Protein AF-A0A967HE48-F1 (afdb_monomer_lite)

Sequence (97 aa):
DSRFKGMDRDDAGEGYEYDPSMAAISGAYTALLNDYVRRDLGYENDVTYEILSGRVRPWSYARFENNYVNVAEPLRSAMTENPALRVFFAGGYYDLA

Radius of gyration: 18.79 Å; chains: 1; bounding box: 40×32×51 Å

Structure (mmCIF, N/CA/C/O backbone):
data_AF-A0A967HE48-F1
#
_entry.id   AF-A0A967HE48-F1
#
loop_
_atom_site.group_PDB
_atom_site.id
_atom_site.type_symbol
_atom_site.label_atom_id
_atom_site.label_alt_id
_atom_site.label_comp_id
_atom_site.label_asym_id
_atom_site.label_entity_id
_atom_site.label_seq_id
_atom_site.pdbx_PDB_ins_code
_atom_site.Cartn_x
_atom_site.Cartn_y
_atom_site.Cartn_z
_atom_site.occupancy
_atom_site.B_iso_or_equiv
_atom_site.auth_seq_id
_atom_site.auth_comp_id
_atom_site.auth_asym_id
_atom_site.auth_atom_id
_atom_site.pdbx_PDB_model_num
ATOM 1 N N . ASP A 1 1 ? 13.288 -8.499 -7.815 1.00 52.78 1 ASP A N 1
ATOM 2 C CA . ASP A 1 1 ? 12.705 -9.855 -7.984 1.00 52.78 1 ASP A CA 1
ATOM 3 C C . ASP A 1 1 ? 13.104 -10.428 -9.353 1.00 52.78 1 ASP A C 1
ATOM 5 O O . ASP A 1 1 ? 12.845 -9.780 -10.354 1.00 52.78 1 ASP A O 1
ATOM 9 N N . SER A 1 2 ? 13.784 -11.582 -9.422 1.00 58.41 2 SER A N 1
ATOM 10 C CA . SER A 1 2 ? 14.300 -12.191 -10.673 1.00 58.41 2 SER A CA 1
ATOM 11 C C . SER A 1 2 ? 13.409 -13.303 -11.248 1.00 58.41 2 SER A C 1
ATOM 13 O O . SER A 1 2 ? 13.804 -14.000 -12.183 1.00 58.41 2 SER A O 1
ATOM 15 N N . ARG A 1 3 ? 12.217 -13.514 -10.674 1.00 70.62 3 ARG A N 1
ATOM 16 C CA . ARG A 1 3 ? 11.338 -14.641 -11.031 1.00 70.62 3 ARG A CA 1
ATOM 17 C C . ARG A 1 3 ? 10.510 -14.411 -12.296 1.00 70.62 3 ARG A C 1
ATOM 19 O O . ARG A 1 3 ? 9.984 -15.377 -12.841 1.00 70.62 3 ARG A O 1
ATOM 26 N N . PHE A 1 4 ? 10.398 -13.171 -12.768 1.00 67.69 4 PHE A N 1
ATOM 27 C CA . PHE A 1 4 ? 9.646 -12.821 -13.972 1.00 67.69 4 PHE A CA 1
ATOM 28 C C . PHE A 1 4 ? 10.599 -12.392 -15.082 1.00 67.69 4 PHE A C 1
ATOM 30 O O . PHE A 1 4 ? 11.451 -11.530 -14.879 1.00 67.69 4 PHE A O 1
ATOM 37 N N . LYS A 1 5 ? 10.444 -12.991 -16.265 1.00 71.56 5 LYS A N 1
ATOM 38 C CA . LYS A 1 5 ? 11.201 -12.626 -17.462 1.00 71.56 5 LYS A CA 1
ATOM 39 C C . LYS A 1 5 ? 10.250 -11.988 -18.469 1.00 71.56 5 LYS A C 1
ATOM 41 O O . LYS A 1 5 ? 9.281 -12.623 -18.879 1.00 71.56 5 LYS A O 1
ATOM 46 N N . GLY A 1 6 ? 10.517 -10.736 -18.827 1.00 68.81 6 GLY A N 1
ATOM 47 C CA . GLY A 1 6 ? 9.841 -10.044 -19.922 1.00 68.81 6 GLY A CA 1
ATOM 48 C C . GLY A 1 6 ? 10.454 -10.413 -21.266 1.00 68.81 6 GLY A C 1
ATOM 49 O O . GLY A 1 6 ? 11.593 -10.880 -21.322 1.00 68.81 6 GLY A O 1
ATOM 50 N N . MET A 1 7 ? 9.692 -10.218 -22.337 1.00 73.00 7 MET A N 1
ATOM 51 C CA . MET A 1 7 ? 10.234 -10.200 -23.692 1.00 73.00 7 MET A CA 1
ATOM 52 C C . MET A 1 7 ? 10.327 -8.741 -24.112 1.00 73.00 7 MET A C 1
ATOM 54 O O . MET A 1 7 ? 9.303 -8.066 -24.148 1.00 73.00 7 MET A O 1
ATOM 58 N N . ASP A 1 8 ? 11.540 -8.279 -24.392 1.00 69.12 8 ASP A N 1
ATOM 59 C CA . ASP A 1 8 ? 11.775 -6.966 -24.983 1.00 69.12 8 ASP A CA 1
ATOM 60 C C . ASP A 1 8 ? 12.036 -7.137 -26.483 1.00 69.12 8 ASP A C 1
ATOM 62 O O . ASP A 1 8 ? 12.483 -8.197 -26.935 1.00 69.12 8 ASP A O 1
ATOM 66 N N . ARG A 1 9 ? 11.710 -6.118 -27.270 1.00 66.25 9 ARG A N 1
ATOM 67 C CA . ARG A 1 9 ? 11.980 -6.100 -28.706 1.00 66.25 9 ARG A CA 1
ATOM 68 C C . ARG A 1 9 ? 13.449 -5.790 -28.997 1.00 66.25 9 ARG A C 1
ATOM 70 O O . ARG A 1 9 ? 13.937 -6.193 -30.053 1.00 66.25 9 ARG A O 1
ATOM 77 N N . ASP A 1 10 ? 14.128 -5.072 -28.104 1.00 69.31 10 ASP A N 1
ATOM 78 C CA . ASP A 1 10 ? 15.553 -4.759 -28.207 1.00 69.31 10 ASP A CA 1
ATOM 79 C C . ASP A 1 10 ? 16.338 -5.449 -27.083 1.00 69.31 10 ASP A C 1
ATOM 81 O O . ASP A 1 10 ? 16.273 -5.054 -25.920 1.00 69.31 10 ASP A O 1
ATOM 85 N N . ASP A 1 11 ? 17.122 -6.469 -27.440 1.00 59.44 11 ASP A N 1
ATOM 86 C CA . ASP A 1 11 ? 17.977 -7.201 -26.497 1.00 59.44 11 ASP A CA 1
ATOM 87 C C . ASP A 1 11 ? 19.073 -6.308 -25.859 1.00 59.44 11 ASP A C 1
ATOM 89 O O . ASP A 1 11 ? 19.695 -6.722 -24.877 1.00 59.44 11 ASP A O 1
ATOM 93 N N . ALA A 1 12 ? 19.324 -5.101 -26.393 1.00 65.00 12 ALA A N 1
ATOM 94 C CA . ALA A 1 12 ? 20.330 -4.144 -25.920 1.00 65.00 12 ALA A CA 1
ATOM 95 C C . ALA A 1 12 ? 19.759 -2.755 -25.549 1.00 65.00 12 ALA A C 1
ATOM 97 O O . ALA A 1 12 ? 20.511 -1.777 -25.504 1.00 65.00 12 ALA A O 1
ATOM 98 N N . GLY A 1 13 ? 18.453 -2.653 -25.275 1.00 60.75 13 GLY A N 1
ATOM 99 C CA . GLY A 1 13 ? 17.804 -1.393 -24.901 1.00 60.75 13 GLY A CA 1
ATOM 100 C C . GLY A 1 13 ? 18.316 -0.794 -23.579 1.00 60.75 13 GLY A C 1
ATOM 101 O O . GLY A 1 13 ? 18.692 -1.508 -22.651 1.00 60.75 13 GLY A O 1
ATOM 102 N N . GLU A 1 14 ? 18.297 0.541 -23.461 1.00 66.00 14 GLU A N 1
ATOM 103 C CA . GLU A 1 14 ? 18.712 1.263 -22.237 1.00 66.00 14 GLU A CA 1
ATOM 104 C C . GLU A 1 14 ? 17.731 1.092 -21.056 1.00 66.00 14 GLU A C 1
ATOM 106 O O . GLU A 1 14 ? 18.052 1.441 -19.918 1.00 66.00 14 GLU A O 1
ATOM 111 N N . GLY A 1 15 ? 16.541 0.540 -21.302 1.00 63.69 15 GLY A N 1
ATOM 112 C CA . GLY A 1 15 ? 15.536 0.238 -20.290 1.00 63.69 15 GLY A CA 1
ATOM 113 C C . GLY A 1 15 ? 14.518 -0.779 -20.798 1.00 63.69 15 GLY A C 1
ATOM 114 O O . GLY A 1 15 ? 14.391 -0.980 -22.000 1.00 63.69 15 GLY A O 1
ATOM 115 N N . TYR A 1 16 ? 13.800 -1.409 -19.870 1.00 68.50 16 TYR A N 1
ATOM 116 C CA . TYR A 1 16 ? 12.755 -2.382 -20.191 1.00 68.50 16 TYR A CA 1
ATOM 117 C C . TYR A 1 16 ? 11.509 -1.688 -20.767 1.00 68.50 16 TYR A C 1
ATOM 119 O O . TYR A 1 16 ? 11.065 -0.680 -20.211 1.00 68.50 16 TYR A O 1
ATOM 127 N N . GLU A 1 17 ? 10.892 -2.253 -21.811 1.00 75.00 17 GLU A N 1
ATOM 128 C CA . GLU A 1 17 ? 9.615 -1.756 -22.363 1.00 75.00 17 GLU A CA 1
ATOM 129 C C . GLU A 1 17 ? 8.475 -1.764 -21.323 1.00 75.00 17 GLU A C 1
ATOM 131 O O . GLU A 1 17 ? 7.592 -0.901 -21.337 1.00 75.00 17 GLU A O 1
ATOM 136 N N . TYR A 1 18 ? 8.489 -2.730 -20.403 1.00 74.62 18 TYR A N 1
ATOM 137 C CA . TYR A 1 18 ? 7.545 -2.843 -19.293 1.00 74.62 18 TYR A CA 1
ATOM 138 C C . TYR A 1 18 ? 8.152 -3.655 -18.141 1.00 74.62 18 TYR A C 1
ATOM 140 O O . TYR A 1 18 ? 9.082 -4.434 -18.339 1.00 74.62 18 TYR A O 1
ATOM 148 N N . ASP A 1 19 ? 7.605 -3.514 -16.930 1.00 76.38 19 ASP A N 1
ATOM 149 C CA . ASP A 1 19 ? 7.983 -4.365 -15.797 1.00 76.38 19 ASP A CA 1
ATOM 150 C C . ASP A 1 19 ? 7.254 -5.724 -15.897 1.00 76.38 19 ASP A C 1
ATOM 152 O O . ASP A 1 19 ? 6.023 -5.783 -15.760 1.00 76.38 19 ASP A O 1
ATOM 156 N N . PRO A 1 20 ? 7.978 -6.836 -16.131 1.00 74.75 20 PRO A N 1
ATOM 157 C CA . PRO A 1 20 ? 7.365 -8.146 -16.316 1.00 74.75 20 PRO A CA 1
ATOM 158 C C . PRO A 1 20 ? 6.752 -8.718 -15.039 1.00 74.75 20 PRO A C 1
ATOM 160 O O . PRO A 1 20 ? 5.819 -9.518 -15.126 1.00 74.75 20 PRO A O 1
ATOM 163 N N . SER A 1 21 ? 7.232 -8.309 -13.862 1.00 78.00 21 SER A N 1
ATOM 164 C CA . SER A 1 21 ? 6.634 -8.709 -12.590 1.00 78.00 21 SER A CA 1
ATOM 165 C C . SER A 1 21 ? 5.265 -8.057 -12.423 1.00 78.00 21 SER A C 1
ATOM 167 O O . SER A 1 21 ? 4.277 -8.744 -12.163 1.00 78.00 21 SER A O 1
ATOM 169 N N . MET A 1 22 ? 5.175 -6.758 -12.712 1.00 79.31 22 MET A N 1
ATOM 170 C CA . MET A 1 22 ? 3.931 -5.998 -12.661 1.00 79.31 22 MET A CA 1
ATOM 171 C C . MET A 1 22 ? 2.922 -6.480 -13.698 1.00 79.31 22 MET A C 1
ATOM 173 O O . MET A 1 22 ? 1.754 -6.677 -13.354 1.00 79.31 22 MET A O 1
ATOM 177 N N . ALA A 1 23 ? 3.345 -6.722 -14.941 1.00 81.31 23 ALA A N 1
ATOM 178 C CA . ALA A 1 23 ? 2.460 -7.244 -15.981 1.00 81.31 23 ALA A CA 1
ATOM 179 C C . ALA A 1 23 ? 1.866 -8.612 -15.603 1.00 81.31 23 ALA A C 1
ATOM 181 O O . ALA A 1 23 ? 0.695 -8.871 -15.879 1.00 81.31 23 ALA A O 1
ATOM 182 N N . ALA A 1 24 ? 2.642 -9.464 -14.927 1.00 82.25 24 ALA A N 1
ATOM 183 C CA . ALA A 1 24 ? 2.185 -10.784 -14.510 1.00 82.25 24 ALA A CA 1
ATOM 184 C C . ALA A 1 24 ? 1.160 -10.742 -13.364 1.00 82.25 24 ALA A C 1
ATOM 186 O O . ALA A 1 24 ? 0.246 -11.566 -13.342 1.00 82.25 24 ALA A O 1
ATOM 187 N N . ILE A 1 25 ? 1.295 -9.811 -12.410 1.00 83.94 25 ILE A N 1
ATOM 188 C CA . ILE A 1 25 ? 0.497 -9.842 -11.169 1.00 83.94 25 ILE A CA 1
ATOM 189 C C . ILE A 1 25 ? -0.622 -8.793 -11.102 1.00 83.94 25 ILE A C 1
ATOM 191 O O . ILE A 1 25 ? -1.644 -9.038 -10.458 1.00 83.94 25 ILE A O 1
ATOM 195 N N . SER A 1 26 ? -0.483 -7.644 -11.771 1.00 85.94 26 SER A N 1
ATOM 196 C CA . SER A 1 26 ? -1.346 -6.475 -11.519 1.00 85.94 26 SER A CA 1
ATOM 197 C C . SER A 1 26 ? -2.826 -6.745 -11.758 1.00 85.94 26 SER A C 1
ATOM 199 O O . SER A 1 26 ? -3.657 -6.329 -10.953 1.00 85.94 26 SER A O 1
ATOM 201 N N . GLY A 1 27 ? -3.174 -7.458 -12.833 1.00 86.94 27 GLY A N 1
ATOM 202 C CA . GLY A 1 27 ? -4.570 -7.754 -13.168 1.00 86.94 27 GLY A CA 1
ATOM 203 C C . GLY A 1 27 ? -5.279 -8.561 -12.077 1.00 86.94 27 GLY A C 1
ATOM 204 O O . GLY A 1 27 ? -6.360 -8.180 -11.629 1.00 86.94 27 GLY A O 1
ATOM 205 N N . ALA A 1 28 ? -4.639 -9.631 -11.597 1.00 88.94 28 ALA A N 1
ATOM 206 C CA .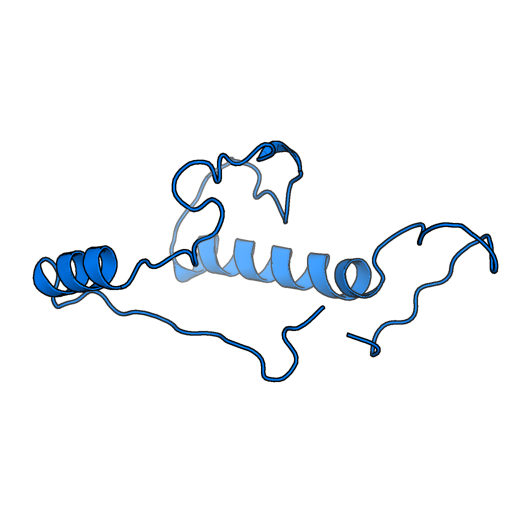 ALA A 1 28 ? -5.199 -10.489 -10.556 1.00 88.94 28 ALA A CA 1
ATOM 207 C C . ALA A 1 28 ? -5.327 -9.749 -9.216 1.00 88.94 28 ALA A C 1
ATOM 209 O O . ALA A 1 28 ? -6.390 -9.782 -8.597 1.00 88.94 28 ALA A O 1
ATOM 210 N N . TYR A 1 29 ? -4.281 -9.027 -8.798 1.00 87.62 29 TYR A N 1
ATOM 211 C CA . TYR A 1 29 ? -4.308 -8.248 -7.555 1.00 87.62 29 TYR A CA 1
ATOM 212 C C . TYR A 1 29 ? -5.372 -7.147 -7.584 1.00 87.62 29 TYR A C 1
ATOM 214 O O . TYR A 1 29 ? -6.101 -6.962 -6.612 1.00 87.62 29 TYR A O 1
ATOM 222 N N . THR A 1 30 ? -5.511 -6.452 -8.713 1.00 90.50 30 THR A N 1
ATOM 223 C CA . THR A 1 30 ? -6.514 -5.392 -8.883 1.00 90.50 30 THR A CA 1
ATOM 224 C C . THR A 1 30 ? -7.926 -5.945 -8.812 1.00 90.50 30 THR A C 1
ATOM 226 O O . THR A 1 30 ? -8.768 -5.378 -8.115 1.00 90.50 30 THR A O 1
ATOM 229 N N . ALA A 1 31 ? -8.196 -7.042 -9.524 1.00 91.44 31 ALA A N 1
ATOM 230 C CA . ALA A 1 31 ? -9.513 -7.664 -9.530 1.00 91.44 31 ALA A CA 1
ATOM 231 C C . ALA A 1 31 ? -9.905 -8.133 -8.124 1.00 91.44 31 ALA A C 1
ATOM 233 O O . ALA A 1 31 ? -10.996 -7.812 -7.660 1.00 91.44 31 ALA A O 1
ATOM 234 N N . LEU A 1 32 ? -8.993 -8.814 -7.422 1.00 92.56 32 LEU A N 1
ATOM 235 C CA . LEU A 1 32 ? -9.233 -9.304 -6.064 1.00 92.56 32 LEU A CA 1
ATOM 236 C C . LEU A 1 32 ? -9.448 -8.173 -5.059 1.00 92.56 32 LEU A C 1
ATOM 238 O O . LEU A 1 32 ? -10.322 -8.280 -4.204 1.00 92.56 32 LEU A O 1
ATOM 242 N N . LEU A 1 33 ? -8.695 -7.076 -5.160 1.00 91.12 33 LEU A N 1
ATOM 243 C CA . LEU A 1 33 ? -8.907 -5.939 -4.270 1.00 91.12 33 LEU A CA 1
ATOM 244 C C . LEU A 1 33 ? -10.261 -5.264 -4.520 1.00 91.12 33 LEU A C 1
ATOM 246 O O . LEU A 1 33 ? -10.966 -4.950 -3.565 1.00 91.12 33 LEU A O 1
ATOM 250 N N . ASN A 1 34 ? -10.634 -5.048 -5.786 1.00 92.00 34 ASN A N 1
ATOM 251 C CA . ASN A 1 34 ? -11.940 -4.476 -6.122 1.00 92.00 34 ASN A CA 1
ATOM 252 C C . ASN A 1 34 ? -13.084 -5.366 -5.624 1.00 92.00 34 ASN A C 1
ATOM 254 O O . ASN A 1 34 ? -14.070 -4.858 -5.092 1.00 92.00 34 ASN A O 1
ATOM 258 N N . ASP A 1 35 ? -12.935 -6.680 -5.774 1.00 93.50 35 ASP A N 1
ATOM 259 C CA . ASP A 1 35 ? -13.885 -7.666 -5.277 1.00 93.50 35 ASP A CA 1
ATOM 260 C C . ASP A 1 35 ? -14.021 -7.612 -3.746 1.00 93.50 35 ASP A C 1
ATOM 262 O O . ASP A 1 35 ? -15.133 -7.469 -3.245 1.00 93.50 35 ASP A O 1
ATOM 266 N N . TYR A 1 36 ? -12.903 -7.612 -3.014 1.00 92.50 36 TYR A N 1
ATOM 267 C CA . TYR A 1 36 ? -12.882 -7.532 -1.550 1.00 92.50 36 TYR A CA 1
ATOM 268 C C . TYR A 1 36 ? -13.532 -6.246 -1.021 1.00 92.50 36 TYR A C 1
ATOM 270 O O . TYR A 1 36 ? -14.378 -6.268 -0.127 1.00 92.50 36 TYR A O 1
ATOM 278 N N . VAL A 1 37 ? -13.168 -5.099 -1.600 1.00 92.69 37 VAL A N 1
ATOM 279 C CA . VAL A 1 37 ? -13.699 -3.796 -1.178 1.00 92.69 37 VAL A CA 1
ATOM 280 C C . VAL A 1 37 ? -15.213 -3.716 -1.403 1.00 92.69 37 VAL A C 1
ATOM 282 O O . VAL A 1 37 ? -15.928 -3.191 -0.550 1.00 92.69 37 VAL A O 1
ATOM 285 N N . ARG A 1 38 ? -15.719 -4.271 -2.509 1.00 92.62 38 ARG A N 1
ATOM 286 C CA . ARG A 1 38 ? -17.155 -4.243 -2.816 1.00 92.62 38 ARG A CA 1
ATOM 287 C C . ARG A 1 38 ? -17.944 -5.292 -2.036 1.00 92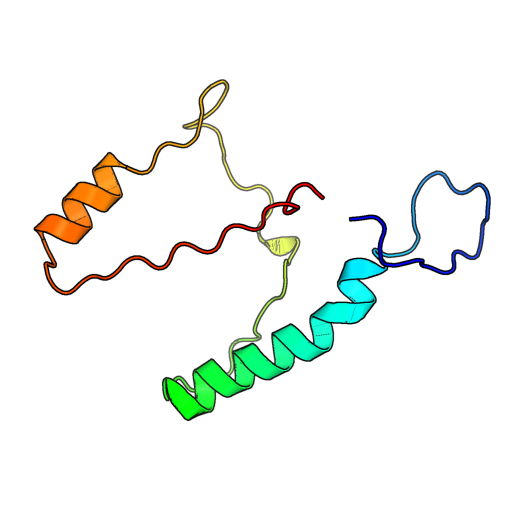.62 38 ARG A C 1
ATOM 289 O O . ARG A 1 38 ? -18.958 -4.953 -1.440 1.00 92.62 38 ARG A O 1
ATOM 296 N N . ARG A 1 39 ? -17.507 -6.554 -2.035 1.00 94.69 39 ARG A N 1
ATOM 297 C CA . ARG A 1 39 ? -18.288 -7.668 -1.473 1.00 94.69 39 ARG A CA 1
ATOM 298 C C . ARG A 1 39 ? -18.124 -7.820 0.030 1.00 94.69 39 ARG A C 1
ATOM 300 O O . ARG A 1 39 ? -19.120 -8.011 0.719 1.00 94.69 39 ARG A O 1
ATOM 307 N N . ASP A 1 40 ? -16.894 -7.756 0.530 1.00 93.62 40 ASP A N 1
ATOM 308 C CA . ASP A 1 40 ? -16.607 -8.033 1.940 1.00 93.62 40 ASP A CA 1
ATOM 309 C C . ASP A 1 40 ? -16.730 -6.772 2.799 1.00 93.62 40 ASP A C 1
ATOM 311 O O . ASP A 1 40 ? -17.288 -6.819 3.895 1.00 93.62 40 ASP A O 1
ATOM 315 N N . LEU A 1 41 ? -16.238 -5.631 2.302 1.00 92.81 41 LEU A N 1
ATOM 316 C CA . LEU A 1 41 ? -16.327 -4.358 3.027 1.00 92.81 41 LEU A CA 1
ATOM 317 C C . LEU A 1 41 ? -17.611 -3.572 2.729 1.00 92.81 41 LEU A C 1
ATOM 319 O O . LEU A 1 41 ? -17.911 -2.621 3.451 1.00 92.81 41 LEU A O 1
ATOM 323 N N . GLY A 1 42 ? -18.362 -3.940 1.684 1.00 93.00 42 GLY A N 1
ATOM 324 C CA . GLY A 1 42 ? -19.594 -3.246 1.293 1.00 93.00 42 GLY A CA 1
ATOM 325 C C . GLY A 1 42 ? -19.370 -1.810 0.810 1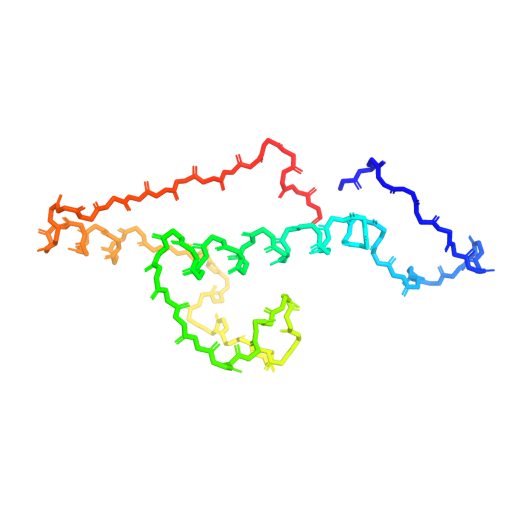.00 93.00 42 GLY A C 1
ATOM 326 O O . GLY A 1 42 ? -20.274 -0.981 0.905 1.00 93.00 42 GLY A O 1
ATOM 327 N N . TYR A 1 43 ? -18.160 -1.479 0.350 1.00 90.06 43 TYR A N 1
ATOM 328 C CA . TYR A 1 43 ? -17.828 -0.142 -0.129 1.00 90.06 43 TYR A CA 1
ATOM 329 C C . TYR A 1 43 ? -18.043 -0.051 -1.640 1.00 90.06 43 TYR A C 1
ATOM 331 O O . TYR A 1 43 ? -17.227 -0.512 -2.442 1.00 90.06 43 TYR A O 1
ATOM 339 N N . GLU A 1 44 ? -19.151 0.574 -2.029 1.00 88.31 44 GLU A N 1
ATOM 340 C CA . GLU A 1 44 ? -19.493 0.823 -3.426 1.00 88.31 44 GLU A CA 1
ATOM 341 C C . GLU A 1 44 ? -19.237 2.288 -3.788 1.00 88.31 44 GLU A C 1
ATOM 343 O O . GLU A 1 44 ? -19.841 3.210 -3.240 1.00 88.31 44 GLU A O 1
ATOM 348 N N . ASN A 1 45 ? -18.305 2.500 -4.716 1.00 86.38 45 ASN A N 1
ATOM 349 C CA . ASN A 1 45 ? -17.989 3.806 -5.281 1.00 86.38 45 ASN A CA 1
ATOM 350 C C . ASN A 1 45 ? -17.614 3.647 -6.767 1.00 86.38 45 ASN A C 1
ATOM 352 O O . ASN A 1 45 ? -17.061 2.615 -7.162 1.00 86.38 45 ASN A O 1
ATOM 356 N N . ASP A 1 46 ? -17.911 4.661 -7.577 1.00 87.12 46 ASP A N 1
ATOM 357 C CA . ASP A 1 46 ? -17.592 4.726 -9.010 1.00 87.12 46 ASP A CA 1
ATOM 358 C C . ASP A 1 46 ? -16.225 5.369 -9.300 1.00 87.12 46 ASP A C 1
ATOM 360 O O . ASP A 1 46 ? -15.809 5.480 -10.453 1.00 87.12 46 ASP A O 1
ATOM 364 N N . VAL A 1 47 ? -15.498 5.794 -8.265 1.00 89.38 47 VAL A N 1
ATOM 365 C CA . VAL A 1 47 ? -14.121 6.270 -8.399 1.00 89.38 47 VAL A CA 1
ATOM 366 C C . VAL A 1 47 ? -13.235 5.126 -8.885 1.00 89.38 47 VAL A C 1
ATOM 368 O O . VAL A 1 47 ? -13.164 4.060 -8.272 1.00 89.38 47 VAL A O 1
ATOM 371 N N . THR A 1 48 ? -12.518 5.374 -9.981 1.00 86.31 48 THR A N 1
ATOM 372 C CA . THR A 1 48 ? -11.536 4.439 -10.530 1.00 86.31 48 THR A CA 1
ATOM 373 C C . THR A 1 48 ? -10.472 4.110 -9.487 1.00 86.31 48 THR A C 1
ATOM 375 O O . THR A 1 48 ? -9.805 5.002 -8.959 1.00 86.31 48 THR A O 1
ATOM 378 N N . TYR A 1 49 ? -10.281 2.818 -9.222 1.00 84.88 49 TYR A N 1
ATOM 379 C CA . TYR A 1 49 ? -9.153 2.349 -8.431 1.00 84.88 49 TYR A CA 1
ATOM 380 C C . TYR A 1 49 ? -7.856 2.463 -9.245 1.00 84.88 49 TYR A C 1
ATOM 382 O O . TYR A 1 49 ? -7.691 1.819 -10.280 1.00 84.88 49 TYR A O 1
ATOM 390 N N . GLU A 1 50 ? -6.933 3.294 -8.772 1.00 87.38 50 GLU A N 1
ATOM 391 C CA . GLU A 1 50 ? -5.684 3.615 -9.460 1.00 87.38 50 GLU A CA 1
ATOM 392 C C . GLU A 1 50 ? -4.529 2.765 -8.929 1.00 87.38 50 GLU A C 1
ATOM 394 O O . GLU A 1 50 ? -4.081 2.937 -7.795 1.00 87.38 50 GLU A O 1
ATOM 399 N N . ILE A 1 51 ? -4.009 1.870 -9.767 1.00 86.31 51 ILE A N 1
ATOM 400 C CA . ILE A 1 51 ? -2.884 0.995 -9.422 1.00 86.31 51 ILE A CA 1
ATOM 401 C C . ILE A 1 51 ? -1.580 1.757 -9.662 1.00 86.31 51 ILE A C 1
ATOM 403 O O . ILE A 1 51 ? -1.307 2.142 -10.797 1.00 86.31 51 ILE A O 1
ATOM 407 N N . LEU A 1 52 ? -0.785 1.972 -8.606 1.00 80.94 52 LEU A N 1
ATOM 408 C CA . LEU A 1 52 ? 0.562 2.577 -8.654 1.00 80.94 52 LEU A CA 1
ATOM 409 C C . LEU A 1 52 ? 0.686 3.775 -9.625 1.00 80.94 52 LEU A C 1
ATOM 411 O O . LEU A 1 52 ? 1.652 3.908 -10.374 1.00 80.94 52 LEU A O 1
ATOM 415 N N . SER A 1 53 ? -0.323 4.648 -9.627 1.00 83.38 53 SER A N 1
ATOM 416 C CA . SER A 1 53 ? -0.470 5.713 -10.621 1.00 83.38 53 SER A CA 1
ATOM 417 C C . SER A 1 53 ? 0.558 6.826 -10.420 1.00 83.38 53 SER A C 1
ATOM 419 O O . SER A 1 53 ? 0.670 7.409 -9.341 1.00 83.38 53 SER A O 1
ATOM 421 N N . GLY A 1 54 ? 1.265 7.200 -11.491 1.00 82.69 54 GLY A N 1
ATOM 422 C CA . GLY A 1 54 ? 2.235 8.303 -11.480 1.00 82.69 54 GLY A CA 1
ATOM 423 C C . GLY A 1 54 ? 1.624 9.679 -11.189 1.00 82.69 54 GLY A C 1
ATOM 424 O O . GLY A 1 54 ? 2.355 10.615 -10.871 1.00 82.69 54 GLY A O 1
ATOM 425 N N . ARG A 1 55 ? 0.288 9.799 -11.229 1.00 84.69 55 ARG A N 1
ATOM 426 C CA . ARG A 1 55 ? -0.455 11.040 -10.945 1.00 84.69 55 ARG A CA 1
ATOM 427 C C . ARG A 1 55 ? -0.246 11.577 -9.532 1.00 84.69 55 ARG A C 1
ATOM 429 O O . ARG A 1 55 ? -0.554 12.732 -9.272 1.00 84.69 55 ARG A O 1
ATOM 436 N N . VAL A 1 56 ? 0.269 10.752 -8.623 1.00 83.06 56 VAL A N 1
ATOM 437 C CA . VAL A 1 56 ? 0.567 11.172 -7.251 1.00 83.06 56 VAL A CA 1
ATOM 438 C C . VAL A 1 56 ? 1.881 11.957 -7.137 1.00 83.06 56 VAL A C 1
ATOM 440 O O . VAL A 1 56 ? 2.163 12.514 -6.082 1.00 83.06 56 VAL A O 1
ATOM 443 N N . ARG A 1 57 ? 2.702 12.018 -8.197 1.00 82.94 57 ARG A N 1
ATOM 444 C CA . ARG A 1 57 ? 3.991 12.722 -8.174 1.00 82.94 57 ARG A CA 1
ATOM 445 C C . ARG A 1 57 ? 3.847 14.214 -8.527 1.00 82.94 57 ARG A C 1
ATOM 447 O O . ARG A 1 57 ? 3.065 14.548 -9.414 1.00 82.94 57 ARG A O 1
ATOM 454 N N . PRO A 1 58 ? 4.662 15.094 -7.913 1.00 87.25 58 PRO A N 1
ATOM 455 C CA . PRO A 1 58 ? 5.666 14.790 -6.890 1.00 87.25 58 PRO A CA 1
ATOM 456 C C . PRO A 1 58 ? 5.056 14.703 -5.478 1.00 87.25 58 PRO A C 1
ATOM 458 O O . PRO A 1 58 ? 4.419 15.642 -5.006 1.00 87.25 58 PRO A O 1
ATOM 461 N N . TRP A 1 59 ? 5.308 13.600 -4.765 1.00 81.56 59 TRP A N 1
ATOM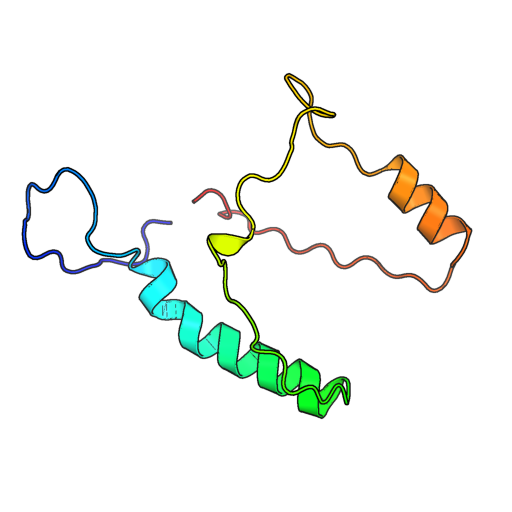 462 C CA . TRP A 1 59 ? 5.101 13.558 -3.315 1.00 81.56 59 TRP A CA 1
ATOM 463 C C . TRP A 1 59 ? 6.188 14.378 -2.628 1.00 81.56 59 TRP A C 1
ATOM 465 O O . TRP A 1 59 ? 7.375 14.195 -2.894 1.00 81.56 59 TRP A O 1
ATOM 475 N N . SER A 1 60 ? 5.787 15.286 -1.740 1.00 84.62 60 SER A N 1
ATOM 476 C CA . SER A 1 60 ? 6.744 16.075 -0.971 1.00 84.62 60 SER A CA 1
ATOM 477 C C . SER A 1 60 ? 7.331 15.238 0.162 1.00 84.62 60 SER A C 1
ATOM 479 O O . SER A 1 60 ? 6.628 14.870 1.102 1.00 84.62 60 SER A O 1
ATOM 481 N N . TYR A 1 61 ? 8.637 14.990 0.086 1.00 85.38 61 TYR A N 1
ATOM 482 C CA . TYR A 1 61 ? 9.430 14.378 1.155 1.00 85.38 61 TYR A CA 1
ATOM 483 C C . TYR A 1 61 ? 10.192 15.409 1.992 1.00 85.38 61 TYR A C 1
ATOM 485 O O . TYR A 1 61 ? 10.982 15.024 2.846 1.00 85.38 61 TYR A O 1
ATOM 493 N N . ALA A 1 62 ? 9.913 16.707 1.815 1.00 88.12 62 ALA A N 1
ATOM 494 C CA . ALA A 1 62 ? 10.658 17.804 2.439 1.00 88.12 62 ALA A CA 1
ATOM 495 C C . ALA A 1 62 ? 10.807 17.668 3.969 1.00 88.12 62 ALA A C 1
ATOM 497 O O . ALA A 1 62 ? 11.814 18.062 4.544 1.00 88.12 62 ALA A O 1
ATOM 498 N N . ARG A 1 63 ? 9.818 17.072 4.651 1.00 86.06 63 ARG A N 1
ATOM 499 C CA . ARG A 1 63 ? 9.848 16.854 6.112 1.00 86.06 63 ARG A CA 1
ATOM 500 C C . ARG A 1 63 ? 10.799 15.744 6.570 1.00 86.06 63 ARG A C 1
ATOM 502 O O . ARG A 1 63 ? 11.066 15.645 7.762 1.00 86.06 63 ARG A O 1
ATOM 509 N N . PHE A 1 64 ? 11.260 14.902 5.653 1.00 86.94 64 PHE A N 1
ATOM 510 C CA . PHE A 1 64 ? 12.053 13.706 5.932 1.00 86.94 64 PHE A CA 1
ATOM 511 C C . PHE A 1 64 ? 13.364 13.685 5.141 1.00 86.94 64 PHE A C 1
ATOM 513 O O . PHE A 1 64 ? 14.033 12.659 5.086 1.00 86.94 64 PHE A O 1
ATOM 520 N N . GLU A 1 65 ? 13.753 14.795 4.515 1.00 86.56 65 GLU A N 1
ATOM 521 C CA . GLU A 1 65 ? 15.027 14.872 3.803 1.00 86.56 65 GLU A CA 1
ATOM 522 C C . GLU A 1 65 ? 16.188 14.528 4.745 1.00 86.56 65 GLU A C 1
ATOM 524 O O . GLU A 1 65 ? 16.249 14.999 5.884 1.00 86.56 65 GLU A O 1
ATOM 529 N N . ASN A 1 66 ? 17.092 13.661 4.277 1.00 88.06 66 ASN A N 1
ATOM 530 C CA . ASN A 1 66 ? 18.210 13.103 5.050 1.00 88.06 66 ASN A CA 1
ATOM 531 C C . ASN A 1 66 ? 17.813 12.385 6.354 1.00 88.06 66 ASN A C 1
ATOM 533 O O . ASN A 1 66 ? 18.649 12.208 7.239 1.00 88.06 66 ASN A O 1
ATOM 537 N N . ASN A 1 67 ? 16.556 11.961 6.486 1.00 86.00 67 ASN A N 1
ATOM 538 C CA . ASN A 1 67 ? 16.048 11.252 7.653 1.00 86.00 67 ASN A CA 1
ATOM 539 C C . ASN A 1 67 ? 15.198 10.050 7.230 1.00 86.00 67 ASN A C 1
ATOM 541 O O . ASN A 1 67 ? 14.586 10.029 6.164 1.00 86.00 67 ASN A O 1
ATOM 545 N N . TYR A 1 68 ? 15.118 9.043 8.095 1.00 84.50 68 TYR A N 1
ATOM 546 C CA . TYR A 1 68 ? 14.149 7.968 7.909 1.00 84.50 68 TYR A CA 1
ATOM 547 C C . TYR A 1 68 ? 12.747 8.467 8.263 1.00 84.50 68 TYR A C 1
ATOM 54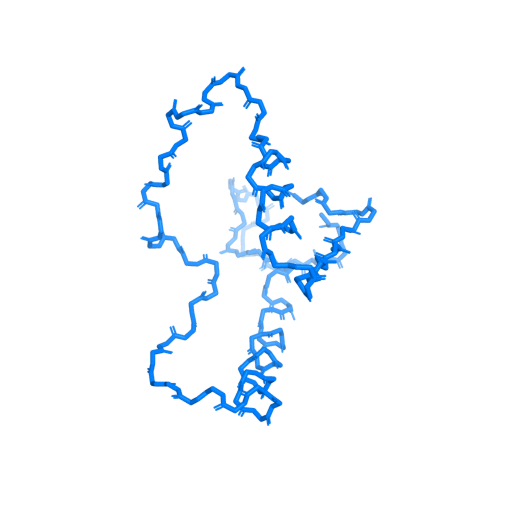9 O O . TYR A 1 68 ? 12.553 9.129 9.285 1.00 84.50 68 TYR A O 1
ATOM 557 N N . VAL A 1 69 ? 11.754 8.120 7.441 1.00 87.62 69 VAL A N 1
ATOM 558 C CA . VAL A 1 69 ? 10.348 8.360 7.784 1.00 87.62 69 VAL A CA 1
ATOM 559 C C . VAL A 1 69 ? 10.007 7.510 9.007 1.00 87.62 69 VAL A C 1
ATOM 561 O O . VAL A 1 69 ? 10.069 6.284 8.956 1.00 87.62 69 VAL A O 1
ATOM 564 N N . ASN A 1 70 ? 9.640 8.165 10.107 1.00 87.00 70 ASN A N 1
ATOM 565 C CA . ASN A 1 70 ? 9.232 7.506 11.342 1.00 87.00 70 ASN A CA 1
ATOM 566 C C . ASN A 1 70 ? 7.790 7.892 11.689 1.00 87.00 70 ASN A C 1
ATOM 568 O O . ASN A 1 70 ? 7.490 9.057 11.943 1.00 87.00 70 ASN A O 1
ATOM 572 N N . VAL A 1 71 ? 6.908 6.893 11.711 1.00 89.38 71 VAL A N 1
ATOM 573 C CA . VAL A 1 71 ? 5.481 7.042 12.042 1.00 89.38 71 VAL A CA 1
ATOM 574 C C . VAL A 1 71 ? 5.108 6.400 13.382 1.00 89.38 71 VAL A C 1
ATOM 576 O O . VAL A 1 71 ? 3.926 6.311 13.706 1.00 89.38 71 VAL A O 1
ATOM 579 N N . ALA A 1 72 ? 6.093 5.972 14.180 1.00 91.94 72 ALA A N 1
ATOM 580 C CA . ALA A 1 72 ? 5.857 5.251 15.428 1.00 91.94 72 ALA A CA 1
ATOM 581 C C . ALA A 1 72 ? 5.057 6.076 16.448 1.00 91.94 72 ALA A C 1
ATOM 583 O O . ALA A 1 72 ? 4.092 5.566 17.009 1.00 91.94 72 ALA A O 1
ATOM 584 N N . GLU A 1 73 ? 5.399 7.352 16.656 1.00 93.81 73 GLU A N 1
ATOM 585 C CA . GLU A 1 73 ? 4.681 8.211 17.613 1.00 93.81 73 GLU A CA 1
ATOM 586 C C . GLU A 1 73 ? 3.235 8.525 17.192 1.00 93.81 73 GLU A C 1
ATOM 588 O O . GLU A 1 73 ? 2.330 8.320 18.005 1.00 93.81 73 GLU A O 1
ATOM 593 N N . PRO A 1 74 ? 2.961 8.945 15.939 1.00 93.62 74 PRO A N 1
ATOM 594 C CA . PRO A 1 74 ? 1.587 9.080 15.457 1.00 93.62 74 PRO A CA 1
ATOM 595 C C . PRO A 1 74 ? 0.777 7.788 15.599 1.00 93.62 74 PRO A C 1
ATOM 597 O O . PRO A 1 74 ? -0.368 7.825 16.049 1.00 93.62 74 PRO A O 1
ATOM 600 N N . LEU A 1 75 ? 1.378 6.641 15.267 1.00 94.38 75 LEU A N 1
ATOM 601 C CA . LEU A 1 75 ? 0.723 5.343 15.388 1.00 94.38 75 LEU A CA 1
ATOM 602 C C . LEU A 1 75 ? 0.423 4.995 16.853 1.00 94.38 75 LEU A C 1
ATOM 604 O O . LEU A 1 75 ? -0.692 4.587 17.166 1.00 94.38 75 LEU A O 1
ATOM 608 N N . ARG A 1 76 ? 1.379 5.221 17.764 1.00 95.38 76 ARG A N 1
ATOM 609 C CA . ARG A 1 76 ? 1.194 5.039 19.210 1.00 95.38 76 ARG A CA 1
ATOM 610 C C . ARG A 1 76 ? 0.043 5.900 19.731 1.00 95.38 76 ARG A C 1
ATOM 612 O O . ARG A 1 76 ? -0.765 5.404 20.516 1.00 95.38 76 ARG A O 1
ATOM 619 N N . SER A 1 77 ? -0.046 7.165 19.306 1.00 97.19 77 SER A N 1
ATOM 620 C CA . SER A 1 77 ? -1.154 8.054 19.685 1.00 97.19 77 SER A CA 1
ATOM 621 C C . SER A 1 77 ? -2.490 7.496 19.201 1.00 97.19 77 SER A C 1
ATOM 623 O O . SER A 1 77 ? -3.377 7.258 20.016 1.00 97.19 77 SER A O 1
ATOM 625 N N . ALA A 1 78 ? -2.596 7.168 17.909 1.00 96.50 78 ALA A N 1
ATOM 626 C CA . ALA A 1 78 ? -3.822 6.641 17.313 1.00 96.50 78 ALA A CA 1
ATOM 627 C C . ALA A 1 78 ? -4.298 5.340 17.982 1.00 96.50 78 ALA A C 1
ATOM 629 O O . ALA A 1 78 ? -5.489 5.165 18.228 1.00 96.50 78 ALA A O 1
ATOM 630 N N . MET A 1 79 ? -3.372 4.440 18.323 1.00 96.75 79 MET A N 1
ATOM 631 C CA . MET A 1 79 ? -3.693 3.189 19.018 1.00 96.75 79 MET A CA 1
ATOM 632 C C . MET A 1 79 ? -4.090 3.404 20.485 1.00 96.75 79 MET A C 1
ATOM 634 O O . MET A 1 79 ? -4.858 2.618 21.032 1.00 96.75 79 MET A O 1
ATOM 638 N N . THR A 1 80 ? -3.581 4.458 21.130 1.00 96.44 80 THR A N 1
ATOM 639 C CA . THR A 1 80 ? -3.969 4.815 22.505 1.00 96.44 80 THR A CA 1
ATOM 640 C C . THR A 1 80 ? -5.365 5.440 22.532 1.00 96.44 80 THR A C 1
ATOM 642 O O . THR A 1 80 ? -6.155 5.151 23.427 1.00 96.44 80 THR A O 1
ATOM 645 N N . GLU A 1 81 ? -5.680 6.276 21.542 1.00 97.62 81 GLU A N 1
ATOM 646 C CA . GLU A 1 81 ? -6.991 6.917 21.384 1.00 97.62 81 GLU A CA 1
ATOM 647 C C . GLU A 1 81 ? -8.077 5.927 20.947 1.00 97.62 81 GLU A C 1
ATOM 649 O O . GLU A 1 81 ? -9.214 6.009 21.410 1.00 97.62 81 GLU A O 1
ATOM 654 N N . ASN A 1 82 ? -7.728 4.961 20.095 1.00 96.62 82 ASN A N 1
ATOM 655 C CA . ASN A 1 82 ? -8.615 3.884 19.678 1.00 96.62 82 ASN A CA 1
ATOM 656 C C . ASN A 1 82 ? -8.010 2.512 20.021 1.00 96.62 82 ASN A C 1
ATOM 658 O O . ASN A 1 82 ? -7.350 1.905 19.174 1.00 96.62 82 ASN A O 1
ATOM 662 N N . PRO A 1 83 ? -8.297 1.964 21.217 1.00 94.12 83 PRO A N 1
ATOM 663 C CA . PRO A 1 83 ? -7.806 0.647 21.627 1.00 94.12 83 PRO A CA 1
ATOM 664 C C . PRO A 1 83 ? -8.283 -0.522 20.749 1.00 94.12 83 PRO A C 1
ATOM 666 O O . PRO A 1 83 ? -7.719 -1.611 20.826 1.00 94.12 83 PRO A O 1
ATOM 669 N N . ALA A 1 84 ? -9.322 -0.327 19.926 1.00 96.38 84 ALA A N 1
ATOM 670 C CA . ALA A 1 84 ? -9.790 -1.329 18.969 1.00 96.38 84 ALA A CA 1
ATOM 671 C C . ALA A 1 84 ? -9.032 -1.279 17.628 1.00 96.38 84 ALA A C 1
ATOM 673 O O . ALA A 1 84 ? -9.203 -2.177 16.799 1.00 96.38 84 ALA A O 1
ATOM 674 N N . LEU A 1 85 ? -8.197 -0.258 17.394 1.00 95.06 85 LEU A N 1
ATOM 675 C CA . LEU A 1 85 ? -7.376 -0.146 16.193 1.00 95.06 85 LEU A CA 1
ATOM 676 C C . LEU A 1 85 ? -6.349 -1.283 16.148 1.00 95.06 85 LEU A C 1
ATOM 678 O O . LEU A 1 85 ? -5.530 -1.452 17.051 1.00 95.06 85 LEU A O 1
ATOM 682 N N . ARG A 1 86 ? -6.364 -2.047 15.053 1.00 91.06 86 ARG A N 1
ATOM 683 C CA . ARG A 1 86 ? -5.418 -3.139 14.799 1.00 91.06 86 ARG A CA 1
ATOM 684 C C . ARG A 1 86 ? -4.518 -2.779 13.625 1.00 91.06 86 ARG A C 1
ATOM 686 O O . ARG A 1 86 ? -4.997 -2.288 12.607 1.00 91.06 86 ARG A O 1
ATOM 693 N N . VAL A 1 87 ? -3.226 -3.062 13.764 1.00 87.81 87 VAL A N 1
ATOM 694 C CA . VAL A 1 87 ? -2.224 -2.841 12.714 1.00 87.81 87 VAL A CA 1
ATOM 695 C C . VAL A 1 87 ? -1.936 -4.161 12.013 1.00 87.81 87 VAL A C 1
ATOM 697 O O . VAL A 1 87 ? -1.627 -5.159 12.665 1.00 87.81 87 VAL A O 1
ATOM 700 N N . PHE A 1 88 ? -2.033 -4.163 10.686 1.00 87.50 88 PHE A N 1
ATOM 701 C CA . PHE A 1 88 ? -1.583 -5.268 9.849 1.00 87.50 88 PHE A CA 1
ATOM 702 C C . PHE A 1 88 ? -0.187 -4.950 9.312 1.00 87.50 88 PHE A C 1
ATOM 704 O O . PHE A 1 88 ? 0.005 -3.934 8.647 1.00 87.50 88 PHE A O 1
ATOM 711 N N . PHE A 1 89 ? 0.781 -5.811 9.618 1.00 83.62 89 PHE A N 1
ATOM 712 C CA . PHE A 1 89 ? 2.136 -5.716 9.090 1.00 83.62 89 PHE A CA 1
ATOM 713 C C . PHE A 1 89 ? 2.342 -6.818 8.052 1.00 83.62 89 PHE A C 1
ATOM 715 O O . PHE A 1 89 ? 2.351 -8.001 8.395 1.00 83.62 89 PHE A O 1
ATOM 722 N N . ALA A 1 90 ? 2.512 -6.423 6.792 1.00 81.19 90 ALA A N 1
ATOM 723 C CA . ALA A 1 90 ? 2.907 -7.308 5.706 1.00 81.19 90 ALA A CA 1
ATOM 724 C C . ALA A 1 90 ? 4.250 -6.835 5.156 1.00 81.19 90 ALA A C 1
ATOM 726 O O . ALA A 1 90 ? 4.329 -5.772 4.550 1.00 81.19 90 ALA A O 1
ATOM 727 N N . GLY A 1 91 ? 5.294 -7.626 5.389 1.00 80.19 91 GLY A N 1
ATOM 728 C CA . GLY A 1 91 ? 6.619 -7.422 4.815 1.00 80.19 91 GLY A CA 1
ATOM 729 C C . GLY A 1 91 ? 7.128 -8.733 4.231 1.00 80.19 91 GLY A C 1
ATOM 730 O O . GLY A 1 91 ? 6.999 -9.786 4.861 1.00 80.19 91 GLY A O 1
ATOM 731 N N . GLY A 1 92 ? 7.669 -8.686 3.017 1.00 73.31 92 GLY A N 1
ATOM 732 C CA . GLY A 1 92 ? 8.276 -9.846 2.372 1.00 73.31 92 GLY A CA 1
ATOM 733 C C . GLY A 1 92 ? 9.771 -9.949 2.675 1.00 73.31 92 GLY A C 1
ATOM 734 O O . GLY A 1 92 ? 10.484 -8.953 2.643 1.00 73.31 92 GLY A O 1
ATOM 735 N N . TYR A 1 93 ? 10.281 -11.169 2.879 1.00 64.38 93 TYR A N 1
ATOM 736 C CA . TYR A 1 93 ? 11.731 -11.429 2.984 1.00 64.38 93 TYR A CA 1
ATOM 737 C C . TYR A 1 93 ? 12.520 -11.001 1.733 1.00 64.38 93 TYR A C 1
ATOM 739 O O . TYR A 1 93 ? 13.725 -10.777 1.812 1.00 64.38 93 TYR A O 1
ATOM 747 N N . TYR A 1 94 ? 11.841 -10.899 0.589 1.00 66.94 94 TYR A N 1
ATOM 748 C CA . TYR A 1 94 ? 12.414 -10.547 -0.711 1.00 66.94 94 TYR A CA 1
ATOM 749 C C . TYR A 1 94 ? 11.801 -9.266 -1.296 1.00 66.94 94 TYR A C 1
ATOM 751 O O . TYR A 1 94 ? 11.853 -9.070 -2.506 1.00 66.94 94 TYR A O 1
ATOM 759 N N . ASP A 1 95 ? 11.219 -8.403 -0.459 1.00 62.28 95 ASP A N 1
ATOM 760 C CA . ASP A 1 95 ? 10.543 -7.155 -0.862 1.00 62.28 95 ASP A CA 1
ATOM 761 C C . ASP A 1 95 ? 11.527 -6.006 -1.179 1.00 62.28 95 ASP A C 1
ATOM 763 O O . ASP A 1 95 ? 11.292 -4.834 -0.901 1.00 62.28 95 ASP A O 1
ATOM 767 N N . LEU A 1 96 ? 12.687 -6.372 -1.724 1.00 49.22 96 LEU A N 1
ATOM 768 C CA . LEU A 1 96 ? 13.675 -5.467 -2.295 1.00 49.22 96 LEU A CA 1
ATOM 769 C C . LEU A 1 96 ? 13.640 -5.713 -3.806 1.00 49.22 96 LEU A C 1
ATOM 771 O O . LEU A 1 96 ? 14.296 -6.627 -4.318 1.00 49.22 96 LEU A O 1
ATOM 775 N N . ALA A 1 97 ? 12.784 -4.964 -4.495 1.00 52.69 97 ALA A N 1
ATOM 776 C CA . ALA A 1 97 ? 12.721 -4.901 -5.951 1.00 52.69 97 ALA A CA 1
ATOM 777 C C . ALA A 1 97 ? 13.311 -3.575 -6.431 1.00 52.69 97 ALA A C 1
ATOM 779 O O . ALA A 1 97 ? 12.997 -2.534 -5.809 1.00 52.69 97 ALA A O 1
#

Secondary structure (DSSP, 8-state):
--S--PPPS-TT-SS-SS-HHHHHHHHHHHHHHHHHHHHTS-----SPP-SS-GGGPSP--GGGTTS----HHHHHHHHHH-TT--------TT---

Foldseek 3Di:
DPPFDD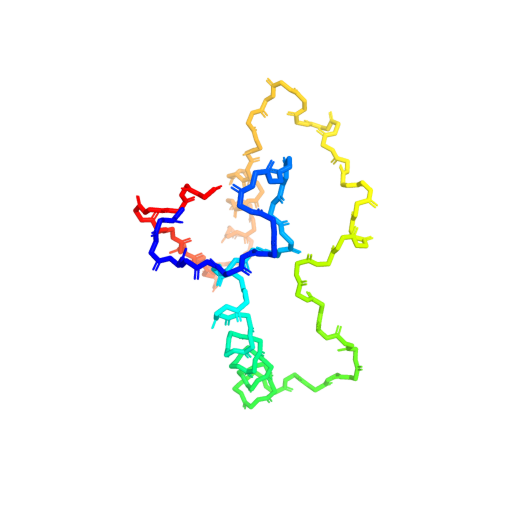DAPDPDDPDGPDDRVCVVPVVVVVVVVVCCCCPVVVDDDPDDDDDVDPVCPPDDPVVAVVHDDDCPVVVVVVCVVPVVDDDDDDDDPPPPD

pLDDT: mean 82.66, std 11.45, range [49.22, 97.62]